Protein AF-A0A966UP76-F1 (afdb_monomer)

Nearest PDB structures (foldseek):
  4pur-assembly1_B  TM=3.698E-01  e=5.799E+00  Francisella tularensis subsp. tularensis SCHU S4

Secondary structure (DSSP, 8-state):
----SHHHHHHHHHHS-TTTHHHHHHHHTSHHHHHHHHHTT--HHHHHHHHHHHHHHHHHTTPPPPS--TT----HHHHHS---

Sequence (84 aa):
MQPQNIQEWVLYITQIPEDELINQARWAGSMKFIDMLKEEGYSMTEITQIHTAFALRFKKTGRRIPLELDDCAVNYFDLANPLF

Mean predicted aligned error: 4.38 Å

pLDDT: mean 86.75, std 10.09, range [47.44, 95.62]

Foldseek 3Di:
DDDLALVSLLVVLLPDDPVCLLVVLLVLQAPVNVVVVVVSPDDPVSSLSSLLSSLVNCVVVVHDQDCDDPNGNDRSVCSNPPDD

Radius of gyration: 12.0 Å; Cα contacts (8 Å, |Δi|>4): 80; chains: 1; bounding box: 26×30×30 Å

Structure (mmCIF, N/CA/C/O backbone):
data_AF-A0A966UP76-F1
#
_entry.id   AF-A0A966UP76-F1
#
loop_
_atom_site.group_PDB
_atom_site.id
_atom_site.type_symbol
_atom_site.label_atom_id
_atom_site.label_alt_id
_atom_site.label_comp_id
_atom_site.label_asym_id
_atom_site.label_entity_id
_atom_site.label_seq_id
_atom_site.pdbx_PDB_ins_code
_atom_site.Cartn_x
_atom_site.Cartn_y
_atom_site.Cartn_z
_atom_site.occupancy
_atom_site.B_iso_or_equiv
_atom_site.auth_seq_id
_atom_site.auth_comp_id
_atom_site.auth_asym_id
_atom_site.auth_atom_id
_atom_site.pdbx_PDB_model_num
ATOM 1 N N . MET A 1 1 ? -5.861 14.077 -3.539 1.00 57.59 1 MET A N 1
ATOM 2 C CA . MET A 1 1 ? -4.394 14.265 -3.543 1.00 57.59 1 MET A CA 1
ATOM 3 C C . MET A 1 1 ? -3.804 13.145 -4.386 1.00 57.59 1 MET A C 1
ATOM 5 O O . MET A 1 1 ? -4.287 12.032 -4.235 1.00 57.59 1 MET A O 1
ATOM 9 N N . GLN A 1 2 ? -2.866 13.430 -5.291 1.00 78.31 2 GLN A N 1
ATOM 10 C CA . GLN A 1 2 ? -2.128 12.413 -6.058 1.00 78.31 2 GLN A CA 1
ATOM 11 C C . GLN A 1 2 ? -0.739 12.262 -5.423 1.00 78.31 2 GLN A C 1
ATOM 13 O O . GLN A 1 2 ? 0.064 13.180 -5.594 1.00 78.31 2 GLN A O 1
ATOM 18 N N . PRO A 1 3 ? -0.471 11.193 -4.653 1.00 85.06 3 PRO A N 1
ATOM 19 C CA . PRO A 1 3 ? 0.797 11.045 -3.945 1.00 85.06 3 PRO A CA 1
ATOM 20 C C . PRO A 1 3 ? 1.970 10.879 -4.919 1.00 85.06 3 PRO A C 1
ATOM 22 O O . PRO A 1 3 ? 1.891 10.077 -5.844 1.00 85.06 3 PRO A O 1
ATOM 25 N N . GLN A 1 4 ? 3.052 11.625 -4.704 1.00 87.25 4 GLN A N 1
ATOM 26 C CA . GLN A 1 4 ? 4.239 11.643 -5.573 1.00 87.25 4 GLN A CA 1
ATOM 27 C C . GLN A 1 4 ? 5.440 10.897 -4.977 1.00 87.25 4 GLN A C 1
ATOM 29 O O . GLN A 1 4 ? 6.468 10.738 -5.629 1.00 87.25 4 GLN A O 1
ATOM 34 N N . ASN A 1 5 ? 5.354 10.493 -3.711 1.00 90.12 5 ASN A N 1
ATOM 35 C CA . ASN A 1 5 ? 6.412 9.781 -3.004 1.00 90.12 5 ASN A CA 1
ATOM 36 C C . ASN A 1 5 ? 5.826 8.920 -1.874 1.00 90.12 5 ASN A C 1
ATOM 38 O O . ASN A 1 5 ? 4.652 9.040 -1.513 1.00 90.12 5 ASN A O 1
ATOM 42 N N . ILE A 1 6 ? 6.659 8.065 -1.275 1.00 91.44 6 ILE A N 1
ATOM 43 C CA . ILE A 1 6 ? 6.240 7.143 -0.207 1.00 91.44 6 ILE A CA 1
ATOM 44 C C . ILE A 1 6 ? 5.638 7.858 1.007 1.00 91.44 6 ILE A C 1
ATOM 46 O O . ILE A 1 6 ? 4.676 7.365 1.592 1.00 91.44 6 ILE A O 1
ATOM 50 N N . GLN A 1 7 ? 6.163 9.021 1.392 1.00 91.88 7 GLN A N 1
ATOM 51 C CA . GLN A 1 7 ? 5.673 9.751 2.566 1.00 91.88 7 GLN A CA 1
ATOM 52 C C . GLN A 1 7 ? 4.248 10.263 2.330 1.00 91.88 7 GLN A C 1
ATOM 54 O O . GLN A 1 7 ? 3.386 10.129 3.200 1.00 91.88 7 GLN A O 1
ATOM 59 N N . GLU A 1 8 ? 3.978 10.779 1.131 1.00 93.50 8 GLU A N 1
ATOM 60 C CA . GLU A 1 8 ? 2.639 11.193 0.712 1.00 93.50 8 GLU A CA 1
ATOM 61 C C . GLU A 1 8 ? 1.682 10.008 0.584 1.00 93.50 8 GLU A C 1
ATOM 63 O O . GLU A 1 8 ? 0.515 10.135 0.958 1.00 93.50 8 GLU A O 1
ATOM 68 N N . TRP A 1 9 ? 2.161 8.848 0.120 1.00 94.00 9 TRP A N 1
ATOM 69 C CA . TRP A 1 9 ? 1.367 7.618 0.082 1.00 94.00 9 TRP A CA 1
ATOM 70 C C . TRP A 1 9 ? 0.951 7.174 1.481 1.00 94.00 9 TRP A C 1
ATOM 72 O O . TRP A 1 9 ? -0.224 6.897 1.721 1.00 94.00 9 TRP A O 1
ATOM 82 N N . VAL A 1 10 ? 1.889 7.156 2.430 1.00 92.19 10 VAL A N 1
ATOM 83 C CA . VAL A 1 10 ? 1.595 6.827 3.830 1.00 92.19 10 VAL A CA 1
ATOM 84 C C . VAL A 1 10 ? 0.592 7.825 4.409 1.00 92.19 10 VAL A C 1
ATOM 86 O O . VAL A 1 10 ? -0.393 7.412 5.023 1.00 92.19 10 VAL A O 1
ATOM 89 N N . LEU A 1 11 ? 0.789 9.127 4.178 1.00 93.38 11 LEU A N 1
ATOM 90 C CA . LEU A 1 11 ? -0.138 10.159 4.639 1.00 93.38 11 LEU A CA 1
ATOM 91 C C . LEU A 1 11 ? -1.539 9.953 4.055 1.00 93.38 11 LEU A C 1
ATOM 93 O O . LEU A 1 11 ? -2.509 9.924 4.815 1.00 93.38 11 LEU A O 1
ATOM 97 N N . TYR A 1 12 ? -1.638 9.738 2.743 1.00 93.75 12 TYR A N 1
ATOM 98 C CA . TYR A 1 12 ? -2.893 9.436 2.062 1.00 93.75 12 TYR A CA 1
ATOM 99 C C . TYR A 1 12 ? -3.601 8.240 2.710 1.00 93.75 12 TYR A C 1
ATOM 101 O O . TYR A 1 12 ? -4.743 8.372 3.144 1.00 93.75 12 TYR A O 1
ATOM 109 N N . ILE A 1 13 ? -2.902 7.113 2.889 1.00 93.62 13 ILE A N 1
ATOM 110 C CA . ILE A 1 13 ? -3.465 5.887 3.479 1.00 93.62 13 ILE A CA 1
ATOM 111 C C . ILE A 1 13 ? -3.985 6.125 4.903 1.00 93.62 13 ILE A C 1
ATOM 113 O O . ILE A 1 13 ? -5.027 5.596 5.291 1.00 93.62 13 ILE A O 1
ATOM 117 N N . THR A 1 14 ? -3.299 6.950 5.699 1.00 91.00 14 THR A N 1
ATOM 118 C CA . THR A 1 14 ? -3.746 7.262 7.068 1.00 91.00 14 THR A CA 1
ATOM 119 C C . THR A 1 14 ? -5.000 8.131 7.140 1.00 91.00 14 THR A C 1
ATOM 121 O O . THR A 1 14 ? -5.634 8.167 8.199 1.00 91.00 14 THR A O 1
ATOM 124 N N . GLN A 1 15 ? -5.347 8.813 6.048 1.00 92.88 15 GLN A N 1
ATOM 125 C CA . GLN A 1 15 ? -6.521 9.677 5.928 1.00 92.88 15 GLN A CA 1
ATOM 126 C C . GLN A 1 15 ? -7.724 8.963 5.300 1.00 92.88 15 GLN A C 1
ATOM 128 O O . GLN A 1 15 ? -8.824 9.512 5.339 1.00 92.88 15 GLN A O 1
ATOM 133 N N . ILE A 1 16 ? -7.544 7.755 4.750 1.00 92.88 16 ILE A N 1
ATOM 134 C CA . ILE A 1 16 ? -8.644 6.971 4.181 1.00 92.88 16 ILE A CA 1
ATOM 135 C C . ILE A 1 16 ? -9.683 6.680 5.285 1.00 92.88 16 ILE A C 1
ATOM 137 O O . ILE A 1 16 ? -9.304 6.160 6.347 1.00 92.88 16 ILE A O 1
ATOM 141 N N . PRO A 1 17 ? -10.974 7.001 5.059 1.00 91.94 17 PRO A N 1
ATOM 142 C CA . PRO A 1 17 ? -12.063 6.612 5.951 1.00 91.94 17 PRO A CA 1
ATOM 143 C C . PRO A 1 17 ? -12.085 5.098 6.196 1.00 91.94 17 PRO A C 1
ATOM 145 O O . PRO A 1 17 ? -11.788 4.306 5.304 1.00 91.94 17 PRO A O 1
ATOM 148 N N . GLU A 1 18 ? -12.400 4.665 7.416 1.00 87.94 18 GLU A N 1
ATOM 149 C CA . GLU A 1 18 ? -12.282 3.245 7.785 1.00 87.94 18 GLU A CA 1
ATOM 150 C C . GLU A 1 18 ? -13.194 2.314 6.975 1.00 87.94 18 GLU A C 1
ATOM 152 O O . GLU A 1 18 ? -12.831 1.167 6.717 1.00 87.94 18 GLU A O 1
ATOM 157 N N . ASP A 1 19 ? -14.370 2.801 6.592 1.00 89.62 19 ASP A N 1
ATOM 158 C CA . ASP A 1 19 ? -15.350 2.123 5.744 1.00 89.62 19 ASP A CA 1
ATOM 159 C C . ASP A 1 19 ? -14.883 1.980 4.285 1.00 89.62 19 ASP A C 1
ATOM 161 O O . ASP A 1 19 ? -15.224 0.999 3.627 1.00 89.62 19 ASP A O 1
ATOM 165 N N . GLU A 1 20 ? -14.030 2.890 3.814 1.00 91.00 20 GLU A N 1
ATOM 166 C CA . GLU A 1 20 ? -13.427 2.873 2.474 1.00 91.00 20 GLU A CA 1
ATOM 167 C C . GLU A 1 20 ? -12.114 2.076 2.413 1.00 91.00 20 GLU A C 1
ATOM 169 O O . GLU A 1 20 ? -11.679 1.655 1.338 1.00 91.00 20 GLU A O 1
ATOM 174 N N . LEU A 1 21 ? -11.466 1.837 3.558 1.00 90.12 21 LEU A N 1
ATOM 175 C CA . LEU A 1 21 ? -10.108 1.288 3.624 1.00 90.12 21 LEU A CA 1
ATOM 176 C C . LEU A 1 21 ? -9.960 -0.060 2.904 1.00 90.12 21 LEU A C 1
ATOM 178 O O . LEU A 1 21 ? -8.957 -0.283 2.228 1.00 90.12 21 LEU A O 1
ATOM 182 N N . ILE A 1 22 ? -10.954 -0.946 3.016 1.00 89.25 22 ILE A N 1
ATOM 183 C CA . ILE A 1 22 ? -10.941 -2.254 2.338 1.00 89.25 22 ILE A CA 1
ATOM 184 C C . ILE A 1 22 ? -11.027 -2.087 0.817 1.00 89.25 22 ILE A C 1
ATOM 186 O O . ILE A 1 22 ? -10.276 -2.737 0.091 1.00 89.25 22 ILE A O 1
ATOM 190 N N . ASN A 1 23 ? -11.902 -1.205 0.333 1.00 90.00 23 ASN A N 1
ATOM 191 C CA . ASN A 1 23 ? -12.081 -0.973 -1.101 1.00 90.00 23 ASN A CA 1
ATOM 192 C C . ASN A 1 23 ? -10.829 -0.339 -1.716 1.00 90.00 23 ASN A C 1
ATOM 194 O O . ASN A 1 23 ? -10.368 -0.774 -2.771 1.00 90.00 23 ASN A O 1
ATOM 198 N N . GLN A 1 24 ? -10.236 0.635 -1.020 1.00 91.81 24 GLN A N 1
ATOM 199 C CA . GLN A 1 24 ? -8.994 1.277 -1.452 1.00 91.81 24 GLN A CA 1
ATOM 200 C C . GLN A 1 24 ? -7.816 0.299 -1.446 1.00 91.81 24 GLN A C 1
ATOM 202 O O . GLN A 1 24 ? -7.043 0.271 -2.401 1.00 91.81 24 GLN A O 1
ATOM 207 N N . ALA A 1 25 ? -7.704 -0.552 -0.420 1.00 91.19 25 ALA A N 1
ATOM 208 C CA . ALA A 1 25 ? -6.684 -1.596 -0.382 1.00 91.19 25 ALA A CA 1
ATOM 209 C C . ALA A 1 25 ? -6.868 -2.614 -1.516 1.00 91.19 25 ALA A C 1
ATOM 211 O O . ALA A 1 25 ? -5.889 -2.993 -2.147 1.00 91.19 25 ALA A O 1
ATOM 212 N N . ARG A 1 26 ? -8.105 -3.021 -1.831 1.00 90.75 26 ARG A N 1
ATO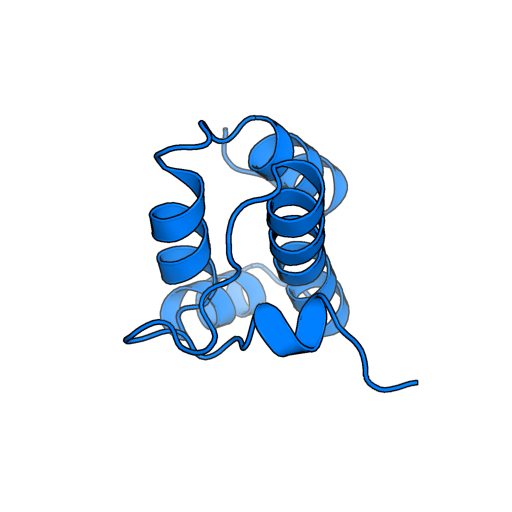M 213 C CA . ARG A 1 26 ? -8.380 -3.921 -2.964 1.00 90.75 26 ARG A CA 1
ATOM 214 C C . ARG A 1 26 ? -7.909 -3.316 -4.284 1.00 90.75 26 ARG A C 1
ATOM 216 O O . ARG A 1 26 ? -7.218 -3.981 -5.046 1.00 90.75 26 ARG A O 1
ATOM 223 N N . TRP A 1 27 ? -8.267 -2.060 -4.547 1.00 91.69 27 TRP A N 1
ATOM 224 C CA . TRP A 1 27 ? -7.860 -1.386 -5.778 1.00 9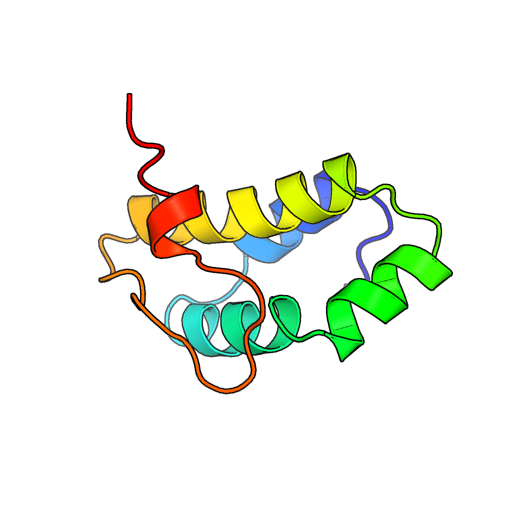1.69 27 TRP A CA 1
ATOM 225 C C . TRP A 1 27 ? -6.340 -1.211 -5.855 1.00 91.69 27 TRP A C 1
ATOM 227 O O . TRP A 1 27 ? -5.740 -1.550 -6.877 1.00 91.69 27 TRP A O 1
ATOM 237 N N . ALA A 1 28 ? -5.716 -0.763 -4.761 1.00 92.19 28 ALA A N 1
ATOM 238 C CA . ALA A 1 28 ? -4.268 -0.627 -4.677 1.00 92.19 28 ALA A CA 1
ATOM 239 C C . ALA A 1 28 ? -3.568 -1.979 -4.884 1.00 92.19 28 ALA A C 1
ATOM 241 O O . ALA A 1 28 ? -2.587 -2.067 -5.604 1.00 92.19 28 ALA A O 1
ATOM 242 N N . GLY A 1 29 ? -4.084 -3.061 -4.307 1.00 91.50 29 GLY A N 1
ATOM 243 C CA . GLY A 1 29 ? -3.524 -4.401 -4.463 1.00 91.50 29 GLY A CA 1
ATOM 244 C C . GLY A 1 29 ? -3.718 -5.033 -5.845 1.00 91.50 29 GLY A C 1
ATOM 245 O O . GLY A 1 29 ? -3.207 -6.128 -6.074 1.00 91.50 29 GLY A O 1
ATOM 246 N N . SER A 1 30 ? -4.434 -4.388 -6.770 1.00 93.38 30 SER A N 1
ATOM 247 C CA . SER A 1 30 ? -4.639 -4.913 -8.123 1.00 93.38 30 SER A CA 1
ATOM 248 C C . SER A 1 30 ? -3.360 -4.868 -8.966 1.00 93.38 30 SER A C 1
ATOM 250 O O . SER A 1 30 ? -2.554 -3.942 -8.860 1.00 93.38 30 SER A O 1
ATOM 252 N N . MET A 1 31 ? -3.206 -5.830 -9.884 1.00 93.00 31 MET A N 1
ATOM 253 C CA . MET A 1 31 ? -2.079 -5.844 -10.832 1.00 93.00 31 MET A CA 1
ATOM 254 C C . MET A 1 31 ? -1.984 -4.545 -11.636 1.00 93.00 31 MET A C 1
ATOM 256 O O . MET A 1 31 ? -0.897 -4.010 -11.813 1.00 93.00 31 MET A O 1
ATOM 260 N N . LYS A 1 32 ? -3.131 -3.991 -12.050 1.00 93.06 32 LYS A N 1
ATOM 261 C CA . LYS A 1 32 ? -3.189 -2.738 -12.809 1.00 93.06 32 LYS A CA 1
ATOM 262 C C . LYS A 1 32 ? -2.578 -1.566 -12.039 1.00 93.06 32 LYS A C 1
ATOM 264 O O . LYS A 1 32 ? -1.872 -0.758 -12.631 1.00 93.06 32 LYS A O 1
ATOM 269 N N . PHE A 1 33 ? -2.859 -1.456 -10.743 1.00 92.94 33 PHE A N 1
ATOM 270 C CA . PHE A 1 33 ? -2.292 -0.390 -9.922 1.00 92.94 33 PHE A CA 1
ATOM 271 C C . PHE A 1 33 ? -0.795 -0.593 -9.681 1.00 92.94 33 PHE A C 1
ATOM 273 O O . PHE A 1 33 ? -0.018 0.353 -9.775 1.00 92.94 33 PHE A O 1
ATOM 280 N N . ILE A 1 34 ? -0.378 -1.835 -9.427 1.00 94.06 34 ILE A N 1
ATOM 281 C CA . ILE A 1 34 ? 1.039 -2.180 -9.271 1.00 94.06 34 ILE A CA 1
ATOM 282 C C . ILE A 1 34 ? 1.822 -1.837 -10.544 1.00 94.06 34 ILE A C 1
ATOM 284 O O . ILE A 1 34 ? 2.905 -1.263 -10.458 1.00 94.06 34 ILE A O 1
ATOM 288 N N . ASP A 1 35 ? 1.284 -2.161 -11.720 1.00 94.75 35 ASP A N 1
ATOM 289 C CA . ASP A 1 35 ? 1.933 -1.862 -12.996 1.00 94.75 35 ASP A CA 1
ATOM 290 C C . ASP A 1 35 ? 1.962 -0.355 -13.283 1.00 94.75 35 ASP A C 1
ATOM 292 O O . ASP A 1 35 ? 2.999 0.151 -13.701 1.00 94.75 35 ASP A O 1
ATOM 296 N N . MET A 1 36 ? 0.903 0.383 -12.933 1.00 94.56 36 MET A N 1
ATOM 297 C CA . MET A 1 36 ? 0.897 1.851 -12.986 1.00 94.56 36 MET A CA 1
ATOM 298 C C . MET A 1 36 ? 2.024 2.461 -12.135 1.00 94.56 36 MET A C 1
ATOM 300 O O . MET A 1 36 ? 2.762 3.311 -12.621 1.00 94.56 36 MET A O 1
ATOM 304 N N . LEU A 1 37 ? 2.224 1.998 -10.895 1.00 94.00 37 LEU A N 1
ATOM 305 C CA . LEU A 1 37 ? 3.321 2.491 -10.050 1.00 94.00 37 LEU A CA 1
ATOM 306 C C . LEU A 1 37 ? 4.703 2.152 -10.629 1.00 94.00 37 LEU A C 1
ATOM 308 O O . LEU A 1 37 ? 5.627 2.959 -10.541 1.00 94.00 37 LEU A O 1
ATOM 312 N N . LYS A 1 38 ? 4.869 0.981 -11.254 1.00 94.62 38 LYS A N 1
ATOM 313 C CA . LYS A 1 38 ? 6.125 0.657 -11.952 1.00 94.62 38 LYS A CA 1
ATOM 314 C C . LYS A 1 38 ? 6.372 1.599 -13.132 1.00 94.62 38 LYS A C 1
ATOM 316 O O . LYS A 1 38 ? 7.506 2.028 -13.324 1.00 94.62 38 LYS A O 1
ATOM 321 N N . GLU A 1 39 ? 5.335 1.918 -13.908 1.00 95.62 39 GLU A N 1
ATOM 322 C CA . GLU A 1 39 ? 5.410 2.872 -15.025 1.00 95.62 39 GLU A CA 1
ATOM 323 C C . GLU A 1 39 ? 5.744 4.293 -14.548 1.00 95.62 39 GLU A C 1
ATOM 325 O O . GLU A 1 39 ? 6.497 5.005 -15.210 1.00 95.62 39 GLU A O 1
ATOM 330 N N . GLU A 1 40 ? 5.259 4.678 -13.365 1.00 92.19 40 GLU A N 1
ATOM 331 C CA . GLU A 1 40 ? 5.613 5.931 -12.684 1.00 92.19 40 GLU A CA 1
ATOM 332 C C . GLU A 1 40 ? 7.041 5.929 -12.098 1.00 92.19 40 GLU A C 1
ATOM 334 O O . GLU A 1 40 ? 7.523 6.962 -11.633 1.00 92.19 40 GLU A O 1
ATOM 339 N N . GLY A 1 41 ? 7.748 4.795 -12.152 1.00 94.81 41 GLY A N 1
ATOM 340 C CA . GLY A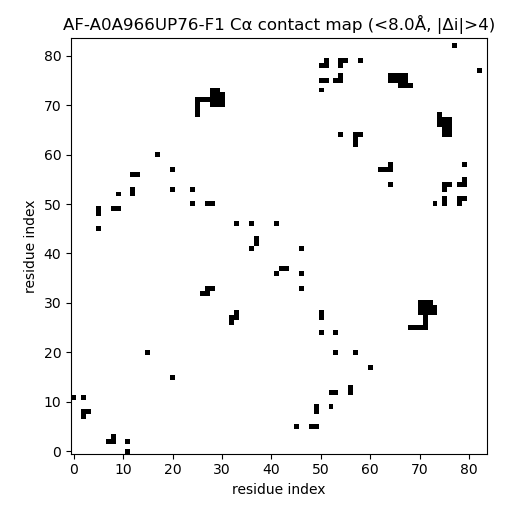 1 41 ? 9.151 4.669 -11.757 1.00 94.81 41 GLY A CA 1
ATOM 341 C C . GLY A 1 41 ? 9.384 4.177 -10.328 1.00 94.81 41 GLY A C 1
ATOM 342 O O . GLY A 1 41 ? 10.533 4.160 -9.883 1.00 94.81 41 GLY A O 1
ATOM 343 N N . TYR A 1 42 ? 8.342 3.746 -9.613 1.00 94.81 42 TYR A N 1
ATOM 344 C CA . TYR A 1 42 ? 8.496 3.177 -8.275 1.00 94.81 42 TYR A CA 1
ATOM 345 C C . TYR A 1 42 ? 9.150 1.792 -8.335 1.00 94.81 42 TYR A C 1
ATOM 347 O O . TYR A 1 42 ? 8.786 0.922 -9.131 1.00 94.81 42 TYR A O 1
ATOM 355 N N . SER A 1 43 ? 10.098 1.553 -7.433 1.00 95.44 43 SER A N 1
ATOM 356 C CA . SER A 1 43 ? 10.706 0.236 -7.251 1.00 95.44 43 SER A CA 1
ATOM 357 C C . SER A 1 43 ? 9.748 -0.748 -6.571 1.00 95.44 43 SER A C 1
ATOM 359 O O . SER A 1 43 ? 8.838 -0.372 -5.833 1.00 95.44 43 SER A O 1
ATOM 361 N N . MET A 1 44 ? 9.997 -2.052 -6.727 1.00 92.81 44 MET A N 1
ATOM 362 C CA . MET A 1 44 ? 9.214 -3.077 -6.019 1.00 92.81 44 MET A CA 1
ATOM 363 C C . MET A 1 44 ? 9.281 -2.931 -4.492 1.00 92.81 44 MET A C 1
ATOM 365 O O . MET A 1 44 ? 8.305 -3.223 -3.799 1.00 92.81 44 MET A O 1
ATOM 369 N N . THR A 1 45 ? 10.409 -2.453 -3.961 1.00 93.62 45 THR A N 1
ATOM 370 C CA . THR A 1 45 ? 10.574 -2.168 -2.529 1.00 93.62 45 THR A CA 1
ATOM 371 C C . THR A 1 45 ? 9.640 -1.046 -2.081 1.00 93.62 45 THR A C 1
ATOM 373 O O . THR A 1 45 ? 8.960 -1.178 -1.068 1.00 93.62 45 THR A O 1
ATOM 376 N N . GLU A 1 46 ? 9.567 0.037 -2.851 1.00 94.38 46 GLU A N 1
ATOM 377 C CA . GLU A 1 46 ? 8.678 1.176 -2.604 1.00 94.38 46 GLU A CA 1
ATOM 378 C C . GLU A 1 46 ? 7.202 0.784 -2.698 1.00 94.38 46 GLU A C 1
ATOM 380 O O . GLU A 1 46 ? 6.425 1.071 -1.788 1.00 94.38 46 GLU A O 1
ATOM 385 N N . ILE A 1 47 ? 6.826 0.033 -3.734 1.00 94.69 47 ILE A N 1
ATOM 386 C CA . ILE A 1 47 ? 5.470 -0.511 -3.885 1.00 94.69 47 ILE A CA 1
ATOM 387 C C . ILE A 1 47 ? 5.110 -1.372 -2.663 1.00 94.69 47 ILE A C 1
ATOM 389 O O . ILE A 1 47 ? 4.053 -1.199 -2.054 1.00 94.69 47 ILE A O 1
ATOM 393 N N . THR A 1 48 ? 6.026 -2.236 -2.217 1.00 93.12 48 THR A N 1
ATOM 394 C CA . THR A 1 48 ? 5.833 -3.051 -1.005 1.00 93.12 48 THR A CA 1
ATOM 395 C C . THR A 1 48 ?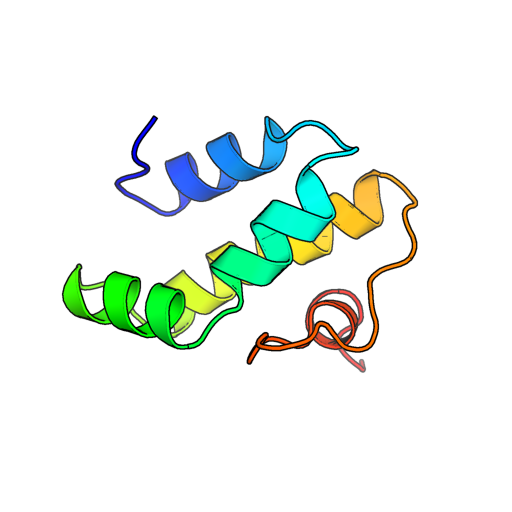 5.628 -2.190 0.246 1.00 93.12 48 THR A C 1
ATOM 397 O O . THR A 1 48 ? 4.793 -2.527 1.090 1.00 93.12 48 THR A O 1
ATOM 400 N N . GLN A 1 49 ? 6.327 -1.058 0.378 1.00 93.38 49 GLN A N 1
ATOM 401 C CA . GLN A 1 49 ? 6.128 -0.124 1.495 1.00 93.38 49 GLN A CA 1
ATOM 402 C C . GLN A 1 49 ? 4.728 0.504 1.482 1.00 93.38 49 GLN A C 1
ATOM 404 O O . GLN A 1 49 ? 4.102 0.602 2.540 1.00 93.38 49 GLN A O 1
ATOM 409 N N . ILE A 1 50 ? 4.201 0.857 0.304 1.00 94.38 50 ILE A N 1
ATOM 410 C CA . ILE A 1 50 ? 2.828 1.369 0.150 1.00 94.38 50 ILE A CA 1
ATOM 411 C C . ILE A 1 50 ? 1.818 0.323 0.644 1.00 94.38 50 ILE A C 1
ATOM 413 O O . ILE A 1 50 ? 0.953 0.626 1.469 1.00 94.38 50 ILE A O 1
ATOM 417 N N . HIS A 1 51 ? 1.954 -0.937 0.224 1.00 94.00 51 HIS A N 1
ATOM 418 C CA . HIS A 1 51 ? 1.064 -2.006 0.691 1.00 94.00 51 HIS A CA 1
ATOM 419 C C . HIS A 1 51 ? 1.228 -2.319 2.184 1.00 94.00 51 HIS A C 1
ATOM 421 O O . HIS A 1 51 ? 0.245 -2.583 2.881 1.00 94.00 51 HIS A O 1
ATOM 427 N N . THR A 1 52 ? 2.451 -2.226 2.704 1.00 92.06 52 THR A N 1
ATOM 428 C CA . THR A 1 52 ? 2.725 -2.380 4.138 1.00 92.06 52 THR A CA 1
ATOM 429 C C . THR A 1 52 ? 2.006 -1.303 4.956 1.00 92.06 52 THR A C 1
ATOM 431 O O . THR A 1 52 ? 1.478 -1.592 6.030 1.00 92.06 52 THR A O 1
ATOM 434 N N . ALA A 1 53 ? 1.891 -0.074 4.445 1.00 93.12 53 ALA A N 1
ATOM 435 C CA . ALA A 1 53 ? 1.143 0.986 5.117 1.00 93.12 53 ALA A CA 1
ATOM 436 C C . ALA A 1 53 ? -0.359 0.661 5.245 1.00 93.12 53 ALA A C 1
ATOM 438 O O . ALA A 1 53 ? -0.943 0.899 6.306 1.00 93.12 53 ALA A O 1
ATOM 439 N N . PHE A 1 54 ? -0.974 0.043 4.228 1.00 92.62 54 PHE A N 1
ATOM 440 C CA . PHE A 1 54 ? -2.342 -0.484 4.332 1.00 92.62 54 PHE A CA 1
ATOM 441 C C . PHE A 1 54 ? -2.450 -1.581 5.400 1.00 92.62 54 PHE A C 1
ATOM 443 O O . PHE A 1 54 ? -3.324 -1.513 6.266 1.00 92.62 54 PHE A O 1
ATOM 450 N N . ALA A 1 55 ? -1.535 -2.554 5.391 1.00 90.44 55 ALA A N 1
ATOM 451 C CA . ALA A 1 55 ? -1.495 -3.643 6.369 1.00 90.44 55 ALA A CA 1
ATOM 452 C C . ALA A 1 55 ? -1.407 -3.123 7.821 1.00 90.44 55 ALA A C 1
ATOM 454 O O . ALA A 1 55 ? -2.174 -3.538 8.697 1.00 90.44 55 ALA A O 1
ATOM 455 N N . LEU A 1 56 ? -0.532 -2.143 8.069 1.00 89.50 56 LEU A N 1
ATOM 456 C CA . LEU A 1 56 ? -0.403 -1.476 9.369 1.00 89.50 56 LEU A CA 1
ATOM 457 C C . LEU A 1 56 ? -1.665 -0.687 9.748 1.00 89.50 56 LEU A C 1
ATOM 459 O O . LEU A 1 56 ? -2.064 -0.684 10.917 1.00 89.50 56 LEU A O 1
ATOM 463 N N . ARG A 1 57 ? -2.326 -0.040 8.780 1.00 90.62 57 ARG A N 1
ATOM 464 C CA . ARG A 1 57 ? -3.576 0.692 9.024 1.00 90.62 57 ARG A CA 1
ATOM 465 C C . ARG A 1 57 ? -4.719 -0.246 9.416 1.00 90.62 57 ARG A C 1
ATOM 467 O O . ARG A 1 57 ? -5.465 0.082 10.343 1.00 90.62 57 ARG A O 1
ATOM 474 N N . PHE A 1 58 ? -4.826 -1.420 8.793 1.00 88.56 58 PHE A N 1
ATOM 475 C CA . PHE A 1 58 ? -5.795 -2.434 9.217 1.00 88.56 58 PHE A CA 1
ATOM 476 C C . PHE A 1 58 ? -5.531 -2.915 10.647 1.00 88.56 58 PHE A C 1
ATOM 478 O O . PHE A 1 58 ? -6.457 -2.949 11.457 1.00 88.56 58 PHE A O 1
ATOM 485 N N . LYS A 1 59 ? -4.265 -3.192 10.999 1.00 85.75 59 LYS A N 1
ATOM 486 C CA . LYS A 1 59 ? -3.892 -3.545 12.381 1.00 85.75 59 LYS A CA 1
ATOM 487 C C . LYS A 1 59 ? -4.295 -2.463 13.382 1.00 85.75 59 LYS A C 1
ATOM 489 O O . LYS A 1 59 ? -4.862 -2.777 14.424 1.00 85.75 59 LYS A O 1
ATOM 494 N N . LYS A 1 60 ? -4.043 -1.190 13.060 1.00 86.75 60 LYS A N 1
ATOM 495 C CA . LYS A 1 60 ? -4.357 -0.056 13.944 1.00 86.75 60 LYS A CA 1
ATOM 496 C C . LYS A 1 60 ? -5.861 0.134 14.170 1.00 86.75 60 LYS A C 1
ATOM 498 O O . LYS A 1 60 ? -6.257 0.531 15.259 1.00 86.75 60 LYS A O 1
ATOM 503 N N . THR A 1 61 ? -6.683 -0.129 13.158 1.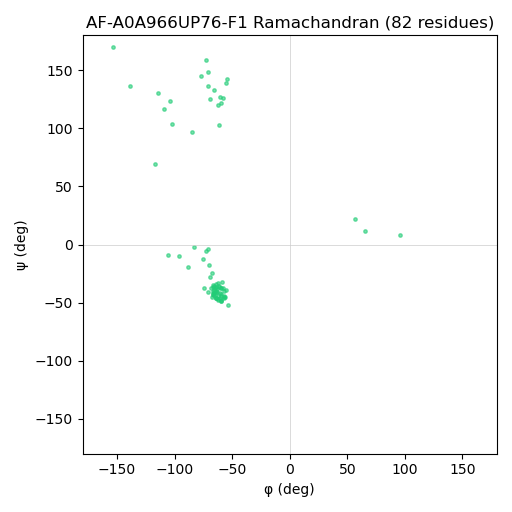00 81.81 61 THR A N 1
ATOM 504 C CA . THR A 1 61 ? -8.147 0.034 13.230 1.00 81.81 61 THR A CA 1
ATOM 505 C C . THR A 1 61 ? -8.855 -1.169 13.865 1.00 81.81 61 THR A C 1
ATOM 507 O O . THR A 1 61 ? -10.071 -1.150 14.022 1.00 81.81 61 THR A O 1
ATOM 510 N N . GLY A 1 62 ? -8.122 -2.232 14.232 1.00 67.25 62 GLY A N 1
ATOM 511 C CA . GLY A 1 62 ? -8.697 -3.446 14.825 1.00 67.25 62 GLY A CA 1
ATOM 512 C C . GLY A 1 62 ? -9.621 -4.221 13.876 1.00 67.25 62 GLY A C 1
ATOM 513 O O . GLY A 1 62 ? -10.340 -5.123 14.306 1.00 67.25 62 GLY A O 1
ATOM 514 N N . ARG A 1 63 ? -9.624 -3.873 12.583 1.00 68.62 63 ARG A N 1
ATOM 515 C CA . ARG A 1 63 ? -10.435 -4.527 11.553 1.00 68.62 63 ARG A CA 1
ATOM 516 C C . ARG A 1 63 ? -9.797 -5.859 11.168 1.00 68.62 63 ARG A C 1
ATOM 518 O O . ARG A 1 63 ? -8.575 -5.990 11.101 1.00 68.62 63 ARG A O 1
ATOM 525 N N . ARG A 1 64 ? -10.638 -6.853 10.865 1.00 69.69 64 ARG A N 1
ATOM 526 C CA . ARG A 1 64 ? -10.181 -8.125 10.297 1.00 69.69 64 ARG A CA 1
ATOM 527 C C . ARG A 1 64 ? -9.543 -7.844 8.939 1.00 69.69 64 ARG A C 1
ATOM 529 O O . ARG A 1 64 ? -10.209 -7.327 8.046 1.00 69.69 64 ARG A O 1
ATOM 536 N N . ILE A 1 65 ? -8.268 -8.186 8.805 1.00 70.56 65 ILE A N 1
ATOM 537 C CA . ILE A 1 6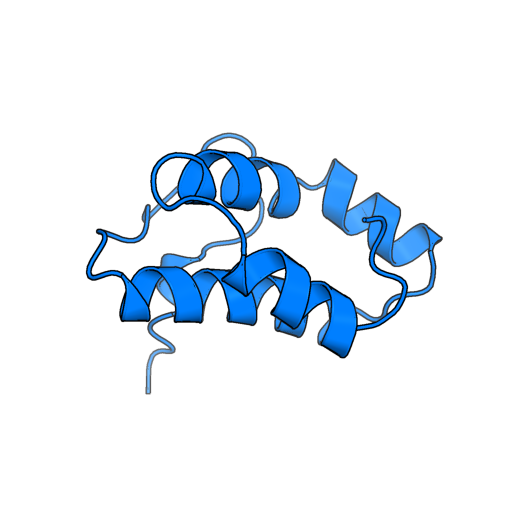5 ? -7.558 -8.098 7.532 1.00 70.56 65 ILE A CA 1
ATOM 538 C C . ILE A 1 65 ? -8.140 -9.177 6.618 1.00 70.56 65 ILE A C 1
ATOM 540 O O . ILE A 1 65 ? -8.202 -10.337 7.042 1.00 70.56 65 ILE A O 1
ATOM 544 N N . PRO A 1 66 ? -8.612 -8.827 5.414 1.00 68.81 66 PRO A N 1
ATOM 545 C CA . PRO A 1 66 ? -9.060 -9.824 4.457 1.00 68.81 66 PRO A CA 1
ATOM 546 C C . PRO A 1 66 ? -7.906 -10.788 4.150 1.00 68.81 66 PRO A C 1
ATOM 548 O O . PRO A 1 66 ? -6.812 -10.339 3.814 1.00 68.81 66 PRO A O 1
ATOM 551 N N . LEU A 1 67 ? -8.143 -12.093 4.310 1.00 64.12 67 LEU A N 1
ATOM 552 C CA . LEU A 1 67 ? -7.164 -13.134 3.967 1.00 64.12 67 LEU A CA 1
ATOM 553 C C . LEU A 1 67 ? -6.907 -13.157 2.459 1.00 64.12 67 LEU A C 1
ATOM 555 O O . LEU A 1 67 ? -5.772 -13.287 2.024 1.00 64.12 67 LEU A O 1
ATOM 559 N N . GLU A 1 68 ? -7.969 -12.969 1.682 1.00 68.56 68 GLU A N 1
ATOM 560 C CA . GLU A 1 68 ? -7.942 -12.873 0.231 1.00 68.56 68 GLU A CA 1
ATOM 561 C C . GLU A 1 68 ? -8.905 -11.751 -0.173 1.00 68.56 68 GLU A C 1
ATOM 563 O O . GLU A 1 68 ? -9.997 -11.605 0.391 1.00 68.56 68 GLU A O 1
ATOM 568 N N . LEU A 1 69 ? -8.474 -10.911 -1.109 1.00 77.50 69 LEU A N 1
ATOM 569 C CA . LEU A 1 69 ? -9.324 -9.932 -1.773 1.00 77.50 69 LEU A CA 1
ATOM 570 C C . LEU A 1 69 ? -9.405 -10.336 -3.240 1.00 77.50 69 LEU A C 1
ATOM 572 O O . LEU A 1 69 ? -8.373 -10.557 -3.868 1.00 77.50 69 LEU A O 1
ATOM 576 N N . ASP A 1 70 ? -10.619 -10.404 -3.781 1.00 75.75 70 ASP A N 1
ATOM 577 C CA . ASP A 1 70 ? -10.805 -10.630 -5.214 1.00 75.75 70 ASP A CA 1
ATOM 578 C C . ASP A 1 70 ? -10.039 -9.570 -6.020 1.00 75.75 70 ASP A C 1
ATOM 580 O O . ASP A 1 70 ? -10.013 -8.392 -5.641 1.00 75.75 70 ASP A O 1
ATOM 584 N N . ASP A 1 71 ? -9.403 -10.006 -7.111 1.00 80.19 71 ASP A N 1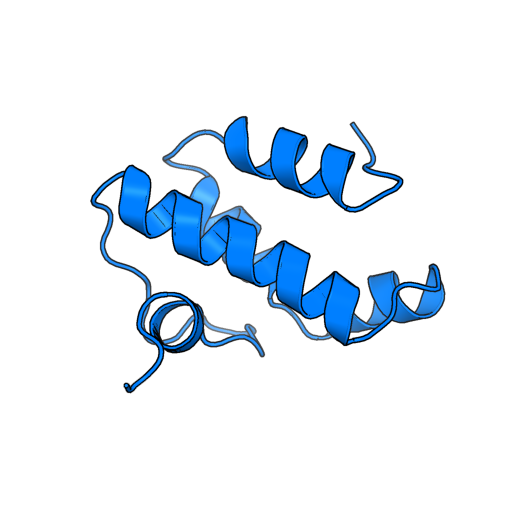
ATOM 585 C CA . ASP A 1 71 ? -8.580 -9.183 -8.010 1.00 80.19 71 ASP A CA 1
ATOM 586 C C . ASP A 1 71 ? -7.408 -8.442 -7.332 1.00 80.19 71 ASP A C 1
ATOM 588 O O . ASP A 1 71 ? -6.877 -7.464 -7.864 1.00 80.19 71 ASP A O 1
ATOM 592 N N . CYS A 1 72 ? -6.969 -8.925 -6.167 1.00 85.62 72 CYS A N 1
ATOM 593 C CA . CYS A 1 72 ? -5.848 -8.383 -5.411 1.00 85.62 72 CYS A CA 1
ATOM 594 C C . CYS A 1 72 ? -4.655 -9.342 -5.465 1.00 85.62 72 CYS A C 1
ATOM 596 O O . CYS A 1 72 ? -4.700 -10.451 -4.940 1.00 85.62 72 CYS A O 1
ATOM 598 N N . ALA A 1 73 ? -3.555 -8.893 -6.064 1.00 85.56 73 ALA A N 1
ATOM 599 C CA . ALA A 1 73 ? -2.297 -9.636 -6.111 1.00 85.56 73 ALA A CA 1
ATOM 600 C C . ALA A 1 73 ? -1.541 -9.614 -4.770 1.00 85.56 73 ALA A C 1
ATOM 602 O O . ALA A 1 73 ? -0.572 -10.349 -4.588 1.00 85.56 73 ALA A O 1
ATOM 603 N N . VAL A 1 74 ? -1.959 -8.754 -3.837 1.00 86.88 74 VAL A N 1
ATOM 604 C CA . VAL A 1 74 ? -1.298 -8.553 -2.547 1.00 86.88 74 VAL A CA 1
ATOM 605 C C . VAL A 1 74 ?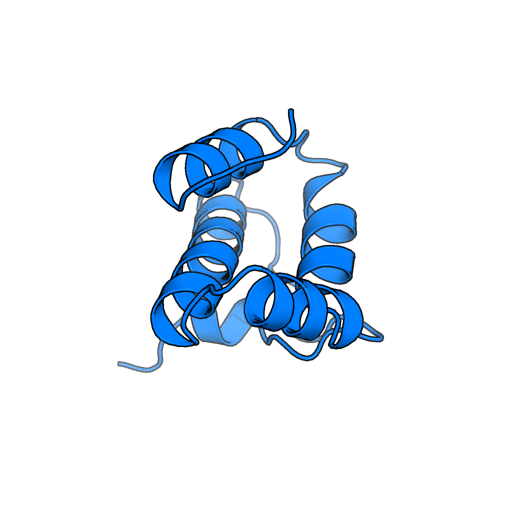 -2.076 -9.229 -1.429 1.00 86.88 74 VAL A C 1
ATOM 607 O O . VAL A 1 74 ? -3.232 -8.895 -1.169 1.00 86.88 74 VAL A O 1
ATOM 610 N N . ASN A 1 75 ? -1.411 -10.121 -0.697 1.00 86.69 75 ASN A N 1
ATOM 611 C CA . ASN A 1 75 ? -1.946 -10.656 0.546 1.00 86.69 75 ASN A CA 1
ATOM 612 C C . ASN A 1 75 ? -1.619 -9.709 1.714 1.00 86.69 75 ASN A C 1
ATOM 614 O O . ASN A 1 75 ? -0.532 -9.735 2.296 1.00 86.69 75 ASN A O 1
ATOM 618 N N . TYR A 1 76 ? -2.578 -8.850 2.065 1.00 87.06 76 TYR A N 1
ATOM 619 C CA . TYR A 1 76 ? -2.422 -7.910 3.177 1.00 87.06 76 TYR A CA 1
ATOM 620 C C . TYR A 1 76 ? -2.365 -8.596 4.546 1.00 87.06 76 TYR A C 1
ATOM 622 O O . TYR A 1 76 ? -1.795 -8.023 5.477 1.00 87.06 76 TYR A O 1
ATOM 630 N N . PHE A 1 77 ? -2.937 -9.797 4.692 1.00 84.62 77 PHE A N 1
ATOM 631 C CA . PHE A 1 77 ? -2.852 -10.563 5.934 1.00 84.62 77 PHE A CA 1
ATOM 632 C C . PHE A 1 77 ? -1.415 -11.022 6.194 1.00 84.62 77 PHE A C 1
ATOM 634 O O . PHE A 1 77 ? -0.919 -10.830 7.307 1.00 84.62 77 PHE A O 1
ATOM 641 N N . ASP A 1 78 ? -0.740 -11.534 5.164 1.00 85.06 78 ASP A N 1
ATOM 642 C CA . ASP A 1 78 ? 0.662 -11.958 5.243 1.00 85.06 78 ASP A CA 1
ATOM 643 C C . ASP A 1 78 ? 1.587 -10.762 5.498 1.00 85.06 78 ASP A C 1
ATOM 645 O O . ASP A 1 78 ? 2.450 -10.817 6.373 1.00 85.06 78 ASP A O 1
ATOM 649 N N . LEU A 1 79 ? 1.362 -9.634 4.807 1.00 85.75 79 LEU A N 1
ATOM 650 C CA . LEU A 1 79 ? 2.127 -8.399 5.038 1.00 85.75 79 LEU A CA 1
ATOM 651 C C . LEU A 1 79 ? 1.960 -7.861 6.460 1.00 85.75 79 LEU A C 1
ATOM 653 O O . LEU A 1 79 ? 2.892 -7.306 7.041 1.00 85.75 79 LEU A O 1
ATOM 657 N N . ALA A 1 80 ? 0.760 -7.987 7.021 1.00 82.31 80 ALA A N 1
ATOM 658 C CA . ALA A 1 80 ? 0.506 -7.546 8.376 1.00 82.31 80 ALA A CA 1
ATOM 659 C C . ALA A 1 80 ? 1.124 -8.497 9.397 1.00 82.31 80 ALA A C 1
ATOM 661 O O . ALA A 1 80 ? 1.603 -8.029 10.427 1.00 82.31 80 ALA A O 1
ATOM 662 N N . ASN A 1 81 ? 1.104 -9.806 9.149 1.00 79.00 81 ASN A N 1
ATOM 663 C CA . ASN A 1 81 ? 1.575 -10.844 10.061 1.00 79.00 81 ASN A CA 1
ATOM 664 C C . ASN A 1 81 ? 2.755 -11.600 9.443 1.00 79.00 81 ASN A C 1
ATOM 666 O O . ASN A 1 81 ? 2.605 -12.776 9.108 1.00 79.00 81 ASN A O 1
ATOM 670 N N . PRO A 1 82 ? 3.923 -10.950 9.297 1.00 66.75 82 PRO A N 1
ATOM 671 C CA . PRO A 1 82 ? 5.094 -11.642 8.795 1.00 66.75 82 PRO A CA 1
ATOM 672 C C . PRO A 1 82 ? 5.404 -12.802 9.747 1.00 66.75 82 PRO A C 1
ATOM 674 O O . PRO A 1 82 ? 5.545 -12.592 10.953 1.00 66.75 82 PRO A O 1
ATOM 677 N N . LEU A 1 83 ? 5.427 -14.025 9.209 1.00 56.22 83 LEU A N 1
ATOM 678 C CA . LEU A 1 83 ? 5.793 -15.229 9.949 1.00 56.22 83 LEU A CA 1
ATOM 679 C C . LEU A 1 83 ? 7.242 -15.063 10.432 1.00 56.22 83 LEU A C 1
ATOM 681 O O . LEU A 1 83 ? 8.174 -15.188 9.639 1.00 56.22 83 LEU A O 1
ATOM 685 N N . PHE A 1 84 ? 7.409 -14.743 11.713 1.00 47.44 84 PHE A N 1
ATOM 686 C CA . PHE A 1 84 ? 8.676 -14.771 12.440 1.00 47.44 84 PHE A CA 1
ATOM 687 C C . PHE A 1 84 ? 8.539 -15.717 13.628 1.00 47.44 84 PHE A C 1
ATOM 689 O O . PHE A 1 84 ? 7.512 -15.614 14.339 1.00 47.44 84 PHE A O 1
#

Solvent-accessible surface area (backbone atoms only — not comparable to full-atom values): 4920 Å² total; per-residue (Å²): 138,85,64,88,47,71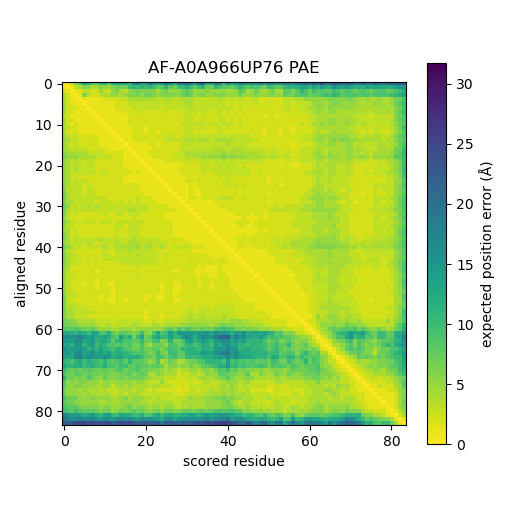,69,45,42,47,54,52,63,73,67,51,53,79,88,49,42,64,60,52,48,32,53,55,28,14,62,70,44,51,51,51,41,45,75,74,66,49,49,72,67,55,52,48,51,55,53,39,47,54,19,51,49,34,61,74,69,71,49,84,61,56,72,73,48,82,75,29,78,51,52,44,37,53,63,54,53,66,92,123